Protein AF-Q9HJK4-F1 (afdb_monomer_lite)

Radius of gyration: 17.7 Å; chains: 1; bounding box: 44×24×44 Å

Structure (mmCIF, N/CA/C/O backbone):
data_AF-Q9HJK4-F1
#
_entry.id   AF-Q9HJK4-F1
#
loop_
_atom_site.group_PDB
_atom_site.id
_atom_site.type_symbol
_atom_site.label_atom_id
_atom_site.label_alt_id
_atom_site.label_comp_id
_atom_site.label_asym_id
_atom_site.label_entity_id
_atom_site.label_seq_id
_atom_site.pdbx_PDB_ins_code
_atom_site.Cartn_x
_atom_site.Cartn_y
_atom_site.Cartn_z
_atom_site.occupancy
_atom_site.B_iso_or_equiv
_atom_site.auth_seq_id
_atom_site.auth_comp_id
_atom_site.auth_asym_id
_atom_site.auth_atom_id
_atom_site.pdbx_PDB_model_num
ATOM 1 N N . MET A 1 1 ? -12.223 -6.099 22.824 1.00 65.00 1 MET A N 1
ATOM 2 C CA . MET A 1 1 ? -11.082 -6.137 21.881 1.00 65.00 1 MET A CA 1
ATOM 3 C C . MET A 1 1 ? -9.810 -6.455 22.658 1.00 65.00 1 MET A C 1
ATOM 5 O O . MET A 1 1 ? -9.568 -5.812 23.673 1.00 65.00 1 MET A O 1
ATOM 9 N N . ASN A 1 2 ? -9.036 -7.473 22.268 1.00 86.94 2 ASN A N 1
ATOM 10 C CA . ASN A 1 2 ? -7.802 -7.811 22.985 1.00 86.94 2 ASN A CA 1
ATOM 11 C C . ASN A 1 2 ? -6.732 -6.749 22.683 1.00 86.94 2 ASN A C 1
ATOM 13 O O . ASN A 1 2 ? -6.233 -6.670 21.562 1.00 86.94 2 ASN A O 1
ATOM 17 N N . LYS A 1 3 ? -6.394 -5.937 23.691 1.00 85.75 3 LYS A N 1
ATOM 18 C CA . LYS A 1 3 ? -5.442 -4.818 23.594 1.00 85.75 3 LYS A CA 1
ATOM 19 C C . LYS A 1 3 ? -4.074 -5.219 23.033 1.00 85.75 3 LYS A C 1
ATOM 21 O O . LYS A 1 3 ? -3.464 -4.436 22.315 1.00 85.75 3 LYS A O 1
ATOM 26 N N . TYR A 1 4 ? -3.627 -6.445 23.298 1.00 89.81 4 TYR A N 1
ATOM 27 C CA . TYR A 1 4 ? -2.350 -6.951 22.796 1.00 89.81 4 TYR A CA 1
ATOM 28 C C . TYR A 1 4 ? -2.410 -7.307 21.307 1.00 89.81 4 TYR A C 1
ATOM 30 O O . TYR A 1 4 ? -1.476 -7.009 20.571 1.00 89.81 4 TYR A O 1
ATOM 38 N N . LEU A 1 5 ? -3.532 -7.874 20.846 1.00 88.94 5 LEU A N 1
ATOM 39 C CA . LEU A 1 5 ? -3.746 -8.163 19.423 1.00 88.94 5 LEU A CA 1
ATOM 40 C C . LEU A 1 5 ? -3.923 -6.877 18.609 1.00 88.94 5 LEU A C 1
ATOM 42 O O . LEU A 1 5 ? -3.383 -6.768 17.513 1.00 88.94 5 LEU A O 1
ATOM 46 N N . ALA A 1 6 ? -4.625 -5.884 19.161 1.00 84.56 6 ALA A N 1
ATOM 47 C CA . ALA A 1 6 ? -4.778 -4.579 18.520 1.00 84.56 6 ALA A CA 1
ATOM 48 C C . ALA A 1 6 ? -3.428 -3.853 18.378 1.00 84.56 6 ALA A C 1
ATOM 50 O O . ALA A 1 6 ? -3.108 -3.354 17.303 1.00 84.56 6 ALA A O 1
ATOM 51 N N . LEU A 1 7 ? -2.603 -3.856 19.430 1.00 91.38 7 LEU A N 1
ATOM 52 C CA . LEU A 1 7 ? -1.252 -3.290 19.394 1.00 91.38 7 LEU A CA 1
ATOM 53 C C . LEU A 1 7 ? -0.369 -3.991 18.348 1.00 91.38 7 LEU A C 1
ATOM 55 O O . LEU A 1 7 ? 0.305 -3.323 17.568 1.00 91.38 7 LEU A O 1
ATOM 59 N N . ALA A 1 8 ? -0.408 -5.326 18.295 1.00 92.38 8 ALA A N 1
ATOM 60 C CA . ALA A 1 8 ? 0.341 -6.101 17.308 1.00 92.38 8 ALA A CA 1
ATOM 61 C C . ALA A 1 8 ? -0.075 -5.764 15.865 1.00 92.38 8 ALA A C 1
ATOM 63 O O . ALA A 1 8 ? 0.789 -5.581 15.008 1.00 92.38 8 ALA A O 1
ATOM 64 N N . ALA A 1 9 ? -1.378 -5.618 15.604 1.00 85.19 9 ALA A N 1
ATOM 65 C CA . ALA A 1 9 ? -1.897 -5.237 14.291 1.00 85.19 9 ALA A CA 1
ATOM 66 C C . ALA A 1 9 ? -1.454 -3.824 13.872 1.00 85.19 9 ALA A C 1
ATOM 68 O O . ALA A 1 9 ? -1.053 -3.622 12.727 1.00 85.19 9 ALA A O 1
ATOM 69 N N . VAL A 1 10 ? -1.462 -2.862 14.802 1.00 89.69 10 VAL A N 1
ATOM 70 C CA . VAL A 1 10 ? -0.988 -1.491 14.549 1.00 89.69 10 VAL A CA 1
ATOM 71 C C . VAL A 1 10 ? 0.502 -1.473 14.211 1.00 89.69 10 VAL A C 1
ATOM 73 O O . VAL A 1 10 ? 0.904 -0.839 13.238 1.00 89.69 10 VAL A O 1
ATOM 76 N N . ILE A 1 11 ? 1.327 -2.195 14.972 1.00 93.38 11 ILE A N 1
ATOM 77 C CA . ILE A 1 11 ? 2.770 -2.285 14.711 1.00 93.38 11 ILE A CA 1
ATOM 78 C C . ILE A 1 11 ? 3.031 -2.907 13.333 1.00 93.38 11 ILE A C 1
ATOM 80 O O . ILE A 1 11 ? 3.822 -2.369 12.559 1.00 93.38 11 ILE A O 1
ATOM 84 N N . LEU A 1 12 ? 2.335 -3.997 12.997 1.00 89.81 12 LEU A N 1
ATOM 85 C CA . LEU A 1 12 ? 2.437 -4.643 11.686 1.00 89.81 12 LEU A CA 1
ATOM 86 C C . LEU A 1 12 ? 2.041 -3.707 10.542 1.00 89.81 12 LEU A C 1
ATOM 88 O O . LEU A 1 12 ? 2.749 -3.654 9.539 1.00 89.81 12 LEU A O 1
ATOM 92 N N . PHE A 1 13 ? 0.960 -2.942 10.705 1.00 87.19 13 PHE A N 1
ATOM 93 C CA . PHE A 1 13 ? 0.537 -1.942 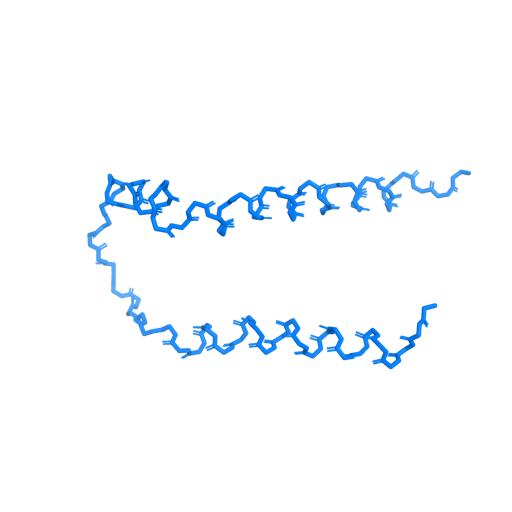9.727 1.00 87.19 13 PHE A CA 1
ATOM 94 C C . PHE A 1 13 ? 1.631 -0.897 9.483 1.00 87.19 13 PHE A C 1
ATOM 96 O O . PHE A 1 13 ? 2.012 -0.658 8.339 1.00 87.19 13 PHE A O 1
ATOM 103 N N . PHE A 1 14 ? 2.196 -0.318 10.546 1.00 90.00 14 PHE A N 1
ATOM 104 C CA . PHE A 1 14 ? 3.251 0.683 10.400 1.00 90.00 14 PHE A CA 1
ATOM 105 C C . PHE A 1 14 ? 4.518 0.116 9.761 1.00 90.00 14 PHE A C 1
ATOM 107 O O . PHE A 1 14 ? 5.095 0.779 8.907 1.00 90.00 14 PHE A O 1
ATOM 114 N N . ILE A 1 15 ? 4.936 -1.105 10.105 1.00 89.69 15 ILE A N 1
ATOM 115 C CA . ILE A 1 15 ? 6.094 -1.749 9.464 1.00 89.69 15 ILE A CA 1
ATOM 116 C C . ILE A 1 15 ? 5.827 -1.975 7.972 1.00 89.69 15 ILE A C 1
ATOM 118 O O . ILE A 1 15 ? 6.663 -1.622 7.141 1.00 89.69 15 ILE A O 1
ATOM 122 N N . ALA A 1 16 ? 4.653 -2.509 7.628 1.00 83.81 16 ALA A N 1
ATOM 123 C CA . ALA A 1 16 ? 4.271 -2.787 6.247 1.00 83.81 16 ALA A CA 1
ATOM 124 C C . ALA A 1 16 ? 4.168 -1.520 5.381 1.00 83.81 16 ALA A C 1
ATOM 126 O O . ALA A 1 16 ? 4.342 -1.609 4.171 1.00 83.81 16 ALA A O 1
ATOM 127 N N . VAL A 1 17 ? 3.912 -0.351 5.979 1.00 83.94 17 VAL A N 1
ATOM 128 C CA . VAL A 1 17 ? 3.803 0.930 5.262 1.00 83.94 17 VAL A CA 1
ATOM 129 C C . VAL A 1 17 ? 5.121 1.708 5.257 1.00 83.94 17 VAL A C 1
ATOM 131 O O . VAL A 1 17 ? 5.560 2.171 4.208 1.00 83.94 17 VAL A O 1
ATOM 134 N N . ILE A 1 18 ? 5.782 1.853 6.408 1.00 88.88 18 ILE A N 1
ATOM 135 C CA . ILE A 1 18 ? 6.978 2.698 6.552 1.00 88.88 18 ILE A CA 1
ATOM 136 C C . ILE A 1 18 ? 8.174 2.092 5.819 1.00 88.88 18 ILE A C 1
ATOM 138 O O . ILE A 1 18 ? 8.926 2.828 5.185 1.00 88.88 18 ILE A O 1
ATOM 142 N N . VAL A 1 19 ? 8.361 0.769 5.879 1.00 87.56 19 VAL A N 1
ATOM 143 C CA . VAL A 1 19 ? 9.528 0.129 5.256 1.00 87.56 19 VAL A CA 1
ATOM 144 C C . VAL A 1 19 ? 9.539 0.345 3.735 1.00 87.56 19 VAL A C 1
ATOM 146 O O . VAL A 1 19 ? 10.546 0.856 3.244 1.00 87.56 19 VAL A O 1
ATOM 149 N N . PRO A 1 20 ? 8.454 0.077 2.977 1.00 83.50 20 PRO A N 1
ATOM 150 C CA . PRO A 1 20 ? 8.414 0.393 1.548 1.00 83.50 20 PRO A CA 1
ATOM 151 C C . PRO A 1 20 ? 8.611 1.878 1.243 1.00 83.50 20 PRO A C 1
ATOM 153 O O . PRO A 1 20 ? 9.309 2.205 0.28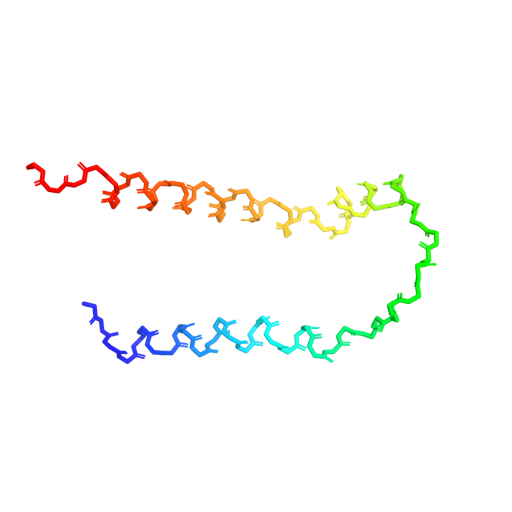8 1.00 83.50 20 PRO A O 1
ATOM 156 N N . VAL A 1 21 ? 8.048 2.775 2.061 1.00 81.00 21 VAL A N 1
ATOM 157 C CA . VAL A 1 21 ? 8.181 4.230 1.873 1.00 81.00 21 VAL A CA 1
ATOM 158 C C . VAL A 1 21 ? 9.633 4.684 2.031 1.00 81.00 21 VAL A C 1
ATOM 160 O O . VAL A 1 21 ? 10.123 5.438 1.198 1.00 81.00 21 VAL A O 1
ATOM 163 N N . LEU A 1 22 ? 10.344 4.205 3.057 1.00 85.50 22 LEU A N 1
ATOM 164 C CA . LEU A 1 22 ? 11.761 4.529 3.272 1.00 85.50 22 LEU A CA 1
ATOM 165 C C . LEU A 1 22 ? 12.680 3.891 2.223 1.00 85.50 22 LEU A C 1
ATOM 167 O O . LEU A 1 22 ? 13.734 4.439 1.913 1.00 85.50 22 LEU A O 1
ATOM 171 N N . MET A 1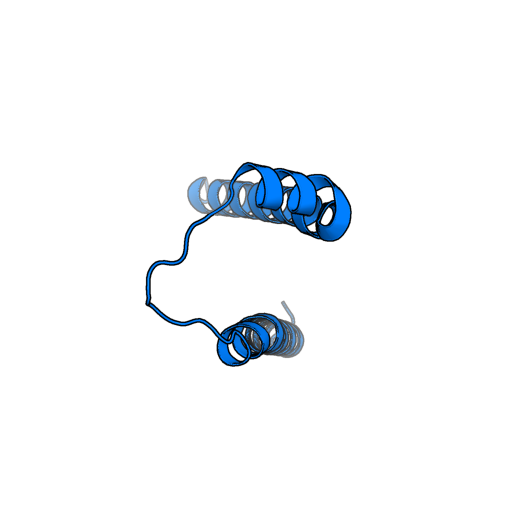 23 ? 12.293 2.733 1.686 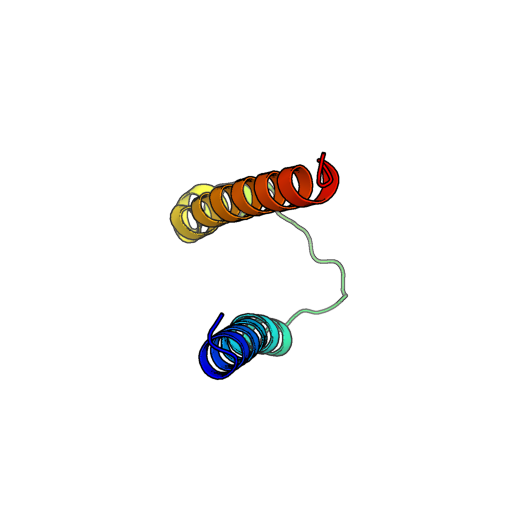1.00 85.50 23 MET A N 1
ATOM 172 C CA . MET A 1 23 ? 13.019 2.048 0.612 1.00 85.50 23 MET A CA 1
ATOM 173 C C . MET A 1 23 ? 12.733 2.655 -0.771 1.00 85.50 23 MET A C 1
ATOM 175 O O . MET A 1 23 ? 13.444 2.344 -1.731 1.00 85.50 23 MET A O 1
ATOM 179 N N . MET A 1 24 ? 11.708 3.505 -0.897 1.00 78.38 24 MET A N 1
ATOM 180 C CA . MET A 1 24 ? 11.324 4.112 -2.165 1.00 78.38 24 MET A CA 1
ATOM 181 C C . MET A 1 24 ? 12.395 5.117 -2.596 1.00 78.38 24 MET A C 1
ATOM 183 O O . MET A 1 24 ? 12.471 6.249 -2.122 1.00 78.38 24 MET A O 1
ATOM 187 N N . SER A 1 25 ? 13.248 4.6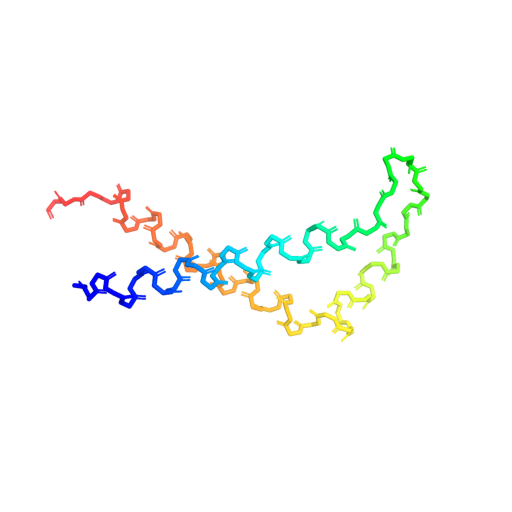86 -3.519 1.00 70.62 25 SER A N 1
ATOM 188 C CA . SER A 1 25 ? 14.290 5.510 -4.124 1.00 70.62 25 SER A CA 1
ATOM 189 C C . SER A 1 25 ? 13.644 6.423 -5.168 1.00 70.62 25 SER A C 1
ATOM 191 O O . SER A 1 25 ? 13.551 6.095 -6.346 1.00 70.62 25 SER A O 1
ATOM 193 N N . GLY A 1 26 ? 13.126 7.562 -4.712 1.00 67.00 26 GLY A N 1
ATOM 194 C CA . GLY A 1 26 ? 12.548 8.602 -5.559 1.00 67.00 26 GLY A CA 1
ATOM 195 C C . GLY A 1 26 ? 13.412 9.858 -5.567 1.00 67.00 26 GLY A C 1
ATOM 196 O O . GLY A 1 26 ? 13.956 10.259 -4.541 1.00 67.00 26 GLY A O 1
ATOM 197 N N . THR A 1 27 ? 13.511 10.515 -6.719 1.00 71.00 27 THR A N 1
ATOM 198 C CA . THR A 1 27 ? 13.974 11.908 -6.784 1.00 71.00 27 THR A CA 1
ATOM 199 C C . THR A 1 27 ? 12.745 12.806 -6.896 1.00 71.00 27 THR A C 1
ATOM 201 O O . THR A 1 27 ? 11.804 12.453 -7.602 1.00 71.00 27 THR A O 1
ATOM 204 N N . PHE A 1 28 ? 12.745 13.980 -6.260 1.00 70.62 28 PHE A N 1
ATOM 205 C CA . PHE A 1 28 ? 11.695 14.993 -6.474 1.00 70.62 28 PHE A CA 1
ATOM 206 C C . PHE A 1 28 ? 11.852 15.738 -7.810 1.00 70.62 28 PHE A C 1
ATOM 208 O O . PHE A 1 28 ? 11.190 16.746 -8.046 1.00 70.62 28 PHE A O 1
ATOM 215 N N . ILE A 1 29 ? 12.749 15.265 -8.678 1.00 82.06 29 ILE A N 1
ATOM 216 C CA . ILE A 1 29 ? 12.932 15.792 -10.022 1.00 82.06 29 ILE A CA 1
ATOM 217 C C . ILE A 1 29 ? 11.779 15.230 -10.861 1.00 82.06 29 ILE A C 1
ATOM 219 O O . ILE A 1 29 ? 11.658 14.007 -10.962 1.00 82.06 29 ILE A O 1
ATOM 223 N N . PRO A 1 30 ? 10.916 16.078 -11.448 1.00 75.25 30 PRO A N 1
ATOM 224 C CA . PRO A 1 30 ? 9.827 15.604 -12.287 1.00 75.25 30 PRO A CA 1
ATOM 225 C C . PRO A 1 30 ? 10.386 14.787 -13.455 1.00 75.25 30 PRO A C 1
ATOM 227 O O . PRO A 1 30 ? 11.100 15.312 -14.308 1.00 75.25 30 PRO A O 1
ATOM 230 N N . VAL A 1 31 ? 10.072 13.495 -13.485 1.00 79.12 31 VAL A N 1
ATOM 231 C CA . VAL A 1 31 ? 10.366 12.611 -14.617 1.00 79.12 31 VAL A CA 1
ATOM 232 C C . VAL A 1 31 ? 9.139 12.509 -15.515 1.00 79.12 31 VAL A C 1
ATOM 234 O O . VAL A 1 31 ? 8.007 12.670 -15.056 1.00 79.12 31 VAL A O 1
ATOM 237 N N . SER A 1 32 ? 9.348 12.236 -16.805 1.00 85.00 32 SER A N 1
ATOM 238 C CA . SER A 1 32 ? 8.238 12.000 -17.730 1.00 85.00 32 SER A CA 1
ATOM 239 C C . SER A 1 32 ? 7.409 10.808 -17.251 1.00 85.00 32 SER A C 1
ATOM 241 O O . SER A 1 32 ? 7.923 9.692 -17.165 1.00 85.00 32 SER A O 1
ATOM 243 N N . GLN A 1 33 ? 6.131 11.034 -16.961 1.00 81.75 33 GLN A N 1
ATOM 244 C CA . GLN A 1 33 ? 5.208 9.963 -16.610 1.00 81.75 33 GLN A CA 1
ATOM 245 C C . GLN A 1 33 ? 4.553 9.402 -17.868 1.00 81.75 33 GLN A C 1
ATOM 247 O O . GLN A 1 33 ? 4.033 10.148 -18.697 1.00 81.75 33 GLN A O 1
ATOM 252 N N . ASN A 1 34 ? 4.557 8.077 -17.999 1.00 90.06 34 ASN A N 1
ATOM 253 C CA . ASN A 1 34 ? 3.863 7.385 -19.074 1.00 90.06 34 ASN A CA 1
ATOM 254 C C . ASN A 1 34 ? 2.597 6.734 -18.512 1.00 90.06 34 ASN A C 1
ATOM 256 O O . ASN A 1 34 ? 2.637 5.642 -17.950 1.00 90.06 34 ASN A O 1
ATOM 260 N N . ILE A 1 35 ? 1.468 7.424 -18.666 1.00 90.94 35 ILE A N 1
ATOM 261 C CA . ILE A 1 35 ? 0.166 6.976 -18.151 1.00 90.94 35 ILE A CA 1
ATOM 262 C C . ILE A 1 35 ? -0.237 5.629 -18.768 1.00 90.94 35 ILE A C 1
ATOM 264 O O . ILE A 1 35 ? -0.792 4.783 -18.074 1.00 90.94 35 ILE A O 1
ATOM 268 N N . THR A 1 36 ? 0.090 5.397 -20.042 1.00 93.69 36 THR A N 1
ATOM 269 C CA . THR A 1 36 ? -0.192 4.126 -20.725 1.00 93.69 36 THR A CA 1
ATOM 270 C C . THR A 1 36 ? 0.566 2.968 -20.081 1.00 93.69 36 THR A C 1
ATOM 272 O O . THR A 1 36 ? -0.009 1.903 -19.870 1.00 93.69 36 THR A O 1
ATOM 275 N N . PHE A 1 37 ? 1.836 3.185 -19.731 1.00 91.75 37 PHE A N 1
ATOM 276 C CA . PHE A 1 37 ? 2.657 2.187 -19.045 1.00 91.75 37 PHE A CA 1
ATOM 277 C C . PHE A 1 37 ? 2.101 1.860 -17.653 1.00 91.75 37 PHE A C 1
ATOM 279 O O . PHE A 1 37 ? 1.876 0.696 -17.343 1.00 91.75 37 PHE A O 1
ATOM 286 N N . TYR A 1 38 ? 1.772 2.877 -16.850 1.00 89.50 38 TYR A N 1
ATOM 287 C CA . TYR A 1 38 ? 1.173 2.650 -15.531 1.00 89.50 38 TYR A CA 1
ATOM 288 C C . TYR A 1 38 ? -0.195 1.968 -15.608 1.00 89.50 38 TYR A C 1
ATOM 290 O O . TYR A 1 38 ? -0.483 1.089 -14.802 1.00 89.50 38 TYR A O 1
ATOM 298 N N . GLY A 1 39 ? -1.026 2.331 -16.588 1.00 89.75 39 GLY A N 1
ATOM 299 C CA . GLY A 1 39 ? -2.301 1.659 -16.826 1.00 89.75 39 GLY A CA 1
ATOM 300 C C . GLY A 1 39 ? -2.116 0.172 -17.129 1.00 89.75 39 GLY A C 1
ATOM 301 O O . GLY A 1 39 ? -2.823 -0.658 -16.567 1.00 89.75 39 GLY A O 1
ATOM 302 N N . TYR A 1 40 ? -1.131 -0.177 -17.958 1.00 95.19 40 TYR A N 1
ATOM 303 C CA . TYR A 1 40 ? -0.800 -1.573 -18.241 1.00 95.19 40 TYR A CA 1
ATOM 304 C C . TYR A 1 40 ? -0.332 -2.326 -16.987 1.00 95.19 40 TYR A C 1
ATOM 306 O O . TYR A 1 40 ? -0.846 -3.406 -16.697 1.00 95.19 40 TYR A O 1
ATOM 314 N N . ASP A 1 41 ? 0.588 -1.749 -16.213 1.00 94.00 41 ASP A N 1
ATOM 315 C CA . ASP A 1 41 ? 1.135 -2.393 -15.014 1.00 94.00 41 ASP A CA 1
ATOM 316 C C . ASP A 1 41 ? 0.076 -2.614 -13.927 1.00 94.00 41 ASP A C 1
ATOM 318 O O . ASP A 1 41 ? 0.077 -3.665 -13.281 1.00 94.00 41 ASP A O 1
ATOM 322 N N . ILE A 1 42 ? -0.860 -1.672 -13.752 1.00 92.06 42 ILE A N 1
ATOM 323 C CA . ILE A 1 42 ? -1.976 -1.797 -12.800 1.00 92.06 42 ILE A CA 1
ATOM 324 C C . ILE A 1 42 ? -2.831 -3.028 -13.114 1.00 92.06 42 ILE A C 1
ATOM 326 O O . ILE A 1 42 ? -3.148 -3.795 -12.208 1.00 92.06 42 ILE A O 1
ATOM 330 N N . PHE A 1 43 ? -3.173 -3.245 -14.385 1.00 92.25 43 PHE A N 1
ATOM 331 C CA . PHE A 1 43 ? -4.055 -4.344 -14.793 1.00 92.25 43 PHE A CA 1
ATOM 332 C C . PHE A 1 43 ? -3.324 -5.650 -15.124 1.00 92.25 43 PHE A C 1
ATOM 334 O O . PHE A 1 43 ? -3.980 -6.668 -15.335 1.00 92.25 43 PHE A O 1
ATOM 341 N N . ASN A 1 44 ? -1.990 -5.648 -15.151 1.00 93.12 44 ASN A N 1
ATOM 342 C CA . ASN A 1 44 ? -1.190 -6.844 -15.401 1.00 93.12 44 ASN A CA 1
ATOM 343 C C . ASN A 1 44 ? -0.447 -7.305 -14.139 1.00 93.12 44 ASN A C 1
ATOM 345 O O . ASN A 1 44 ? -0.821 -8.298 -13.519 1.00 93.12 44 ASN A O 1
ATOM 349 N N . GLN A 1 45 ? 0.579 -6.562 -13.720 1.00 92.81 45 GLN A N 1
ATOM 350 C CA . GLN A 1 45 ? 1.435 -6.950 -12.598 1.00 92.81 45 GLN A CA 1
ATOM 351 C C . GLN A 1 45 ? 0.771 -6.704 -11.237 1.00 92.81 45 GLN A C 1
ATOM 353 O O . GLN A 1 45 ? 0.969 -7.481 -10.301 1.00 92.81 45 GLN A O 1
ATOM 358 N N . TYR A 1 46 ? -0.018 -5.636 -11.113 1.00 91.00 46 TYR A N 1
ATOM 359 C CA . TYR A 1 46 ? -0.591 -5.191 -9.842 1.00 91.00 46 TYR A CA 1
ATOM 360 C C . TYR A 1 46 ? -2.098 -5.425 -9.724 1.00 91.00 46 TYR A C 1
ATOM 362 O O . TYR A 1 46 ? -2.732 -4.836 -8.850 1.00 91.00 46 TYR A O 1
ATOM 370 N N . VAL A 1 47 ? -2.662 -6.334 -10.526 1.00 91.75 47 VAL A N 1
ATOM 371 C CA . VAL A 1 47 ? -4.109 -6.596 -10.536 1.00 91.75 47 VAL A CA 1
ATOM 372 C C . VAL A 1 47 ? -4.628 -7.003 -9.153 1.00 91.75 47 VAL A C 1
ATOM 374 O O . VAL A 1 47 ? -5.605 -6.448 -8.668 1.00 91.75 47 VAL A O 1
ATOM 377 N N . VAL A 1 48 ? -3.925 -7.898 -8.450 1.00 89.38 48 VAL A N 1
ATOM 378 C CA . VAL A 1 48 ? -4.342 -8.349 -7.112 1.00 89.38 48 VAL A CA 1
ATOM 379 C C . VAL A 1 48 ? -4.262 -7.215 -6.076 1.00 89.38 48 VAL A C 1
ATOM 381 O O . VAL A 1 48 ? -5.264 -6.968 -5.405 1.00 89.38 48 VAL A O 1
ATOM 384 N N . PRO A 1 49 ? -3.137 -6.481 -5.935 1.00 87.06 49 PRO A N 1
ATOM 385 C CA . PRO A 1 49 ? -3.093 -5.283 -5.096 1.00 87.06 49 PRO A CA 1
ATOM 386 C C . PRO A 1 49 ? -4.178 -4.249 -5.425 1.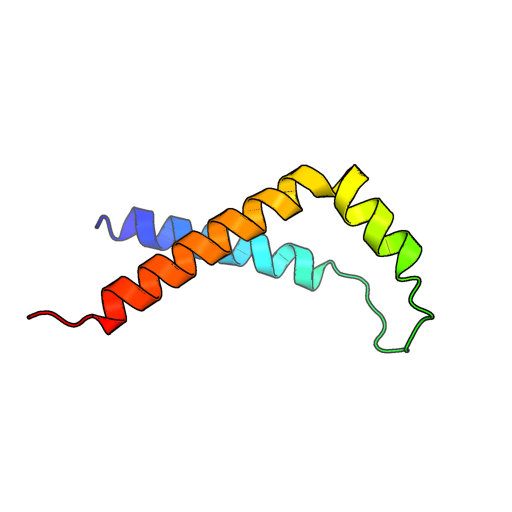00 87.06 49 PRO A C 1
ATOM 388 O O . PRO A 1 49 ? -4.774 -3.689 -4.507 1.00 87.06 49 PRO A O 1
ATOM 391 N N . PHE A 1 50 ? -4.453 -4.011 -6.709 1.00 89.88 50 PHE A N 1
ATOM 392 C CA . PHE A 1 50 ? -5.473 -3.066 -7.161 1.00 89.88 50 PHE A CA 1
ATOM 393 C C . PHE A 1 50 ? -6.877 -3.474 -6.694 1.00 89.88 50 PHE A C 1
ATOM 395 O O . PHE A 1 50 ? -7.598 -2.660 -6.115 1.00 89.88 50 PHE A O 1
ATOM 402 N N . GLU A 1 51 ? -7.234 -4.750 -6.839 1.00 89.00 51 GLU A N 1
ATOM 403 C CA . GLU A 1 51 ? -8.514 -5.274 -6.356 1.00 89.00 51 GLU A CA 1
ATOM 404 C C . GLU A 1 51 ? -8.638 -5.170 -4.828 1.00 89.00 51 GLU A C 1
ATOM 406 O O . GLU A 1 51 ? -9.682 -4.770 -4.308 1.00 89.00 51 GLU A O 1
ATOM 411 N N . LEU A 1 52 ? -7.564 -5.443 -4.083 1.00 89.50 52 LEU A N 1
ATOM 412 C CA . LEU A 1 52 ? -7.565 -5.313 -2.622 1.00 89.50 52 LEU A CA 1
ATOM 413 C C . LEU A 1 52 ? -7.777 -3.864 -2.162 1.00 89.50 52 LEU A C 1
ATOM 415 O O . LEU A 1 52 ? -8.459 -3.643 -1.159 1.00 89.50 52 LEU A O 1
ATOM 419 N N . ILE A 1 53 ? -7.255 -2.877 -2.898 1.00 90.38 53 ILE A N 1
ATOM 420 C CA . ILE A 1 53 ? -7.503 -1.456 -2.613 1.00 90.38 53 ILE A CA 1
ATOM 421 C C . ILE A 1 53 ? -9.004 -1.152 -2.673 1.00 90.38 53 ILE A C 1
ATOM 423 O O . ILE A 1 53 ? -9.508 -0.445 -1.800 1.00 90.38 53 ILE A O 1
ATOM 427 N N . SER A 1 54 ? -9.742 -1.721 -3.632 1.00 90.50 54 SER A N 1
ATOM 428 C CA . SER A 1 54 ? -11.193 -1.511 -3.726 1.00 90.50 54 SER A CA 1
ATOM 429 C C . SER A 1 54 ? -11.931 -2.005 -2.473 1.00 90.50 54 SER A C 1
ATOM 431 O O . SER A 1 54 ? -12.762 -1.286 -1.917 1.00 90.50 54 SER A O 1
ATOM 433 N N . VAL A 1 55 ? -11.556 -3.178 -1.952 1.00 91.50 55 VAL A N 1
ATOM 434 C CA . VAL A 1 55 ? -12.134 -3.762 -0.731 1.00 91.50 55 VAL A CA 1
ATOM 435 C C . VAL A 1 55 ? -11.807 -2.912 0.493 1.00 91.50 55 VAL A C 1
ATOM 437 O O . VAL A 1 55 ? -12.684 -2.665 1.322 1.00 91.50 55 VAL A O 1
ATOM 440 N N . VAL A 1 56 ? -10.567 -2.424 0.598 1.00 91.88 56 VAL A N 1
ATOM 441 C CA . VAL A 1 56 ? -10.150 -1.520 1.680 1.00 91.88 56 VAL A CA 1
ATOM 442 C C . VAL A 1 56 ? -10.962 -0.227 1.645 1.00 91.88 56 VAL A C 1
ATOM 444 O O . VAL A 1 56 ? -11.442 0.210 2.689 1.00 91.88 56 VAL A O 1
ATOM 447 N N . ILE A 1 57 ? -11.173 0.359 0.463 1.00 93.12 57 ILE A N 1
ATOM 448 C CA . ILE A 1 57 ? -11.975 1.578 0.302 1.00 93.12 57 ILE A CA 1
ATOM 449 C C . ILE A 1 57 ? -13.429 1.322 0.700 1.00 93.12 57 ILE A C 1
ATOM 451 O O . ILE A 1 57 ? -13.988 2.094 1.475 1.00 93.12 57 ILE A O 1
ATOM 455 N N . VAL A 1 58 ? -14.037 0.229 0.232 1.00 96.31 58 VAL A N 1
ATOM 456 C CA . VAL A 1 58 ? -15.412 -0.135 0.606 1.00 96.31 58 VAL A CA 1
ATOM 457 C C . VAL A 1 58 ? -15.528 -0.322 2.119 1.00 96.31 58 VAL A C 1
ATOM 459 O O . VAL A 1 58 ? -16.420 0.252 2.741 1.00 96.31 58 VAL A O 1
ATOM 462 N N . GLY A 1 59 ? -14.603 -1.061 2.734 1.00 94.75 59 GLY A N 1
ATOM 463 C CA . GLY A 1 59 ? -14.562 -1.246 4.184 1.00 94.75 59 GLY A CA 1
ATOM 464 C C . GLY A 1 59 ? -14.401 0.072 4.946 1.00 94.75 59 GLY A C 1
ATOM 465 O O . GLY A 1 59 ? -15.083 0.288 5.947 1.00 94.75 59 GLY A O 1
ATOM 466 N N . ALA A 1 60 ? -13.560 0.982 4.450 1.00 92.44 60 ALA A N 1
ATOM 467 C CA . ALA A 1 60 ? -13.370 2.303 5.040 1.00 92.44 60 ALA A CA 1
ATOM 468 C C . ALA A 1 60 ? -14.645 3.153 4.956 1.00 92.44 60 ALA A C 1
ATOM 470 O O . ALA A 1 60 ? -15.041 3.750 5.954 1.00 92.44 60 ALA A O 1
ATOM 471 N N . VAL A 1 61 ? -15.328 3.165 3.806 1.00 94.88 61 VAL A N 1
ATOM 472 C CA . VAL A 1 61 ? -16.604 3.876 3.628 1.00 94.88 61 VAL A CA 1
ATOM 473 C C . VAL A 1 61 ? -17.671 3.314 4.561 1.00 94.88 61 VAL A C 1
ATOM 475 O O . VAL A 1 61 ? -18.349 4.086 5.233 1.00 94.88 61 VAL A O 1
ATOM 478 N N . LEU A 1 62 ? -17.795 1.989 4.665 1.00 94.75 62 LEU A N 1
ATOM 479 C CA . LEU A 1 62 ? -18.721 1.351 5.603 1.00 94.75 62 LEU A CA 1
ATOM 480 C C . LEU A 1 62 ? -18.404 1.719 7.056 1.00 94.75 62 LEU A C 1
ATOM 482 O O . LEU A 1 62 ? -19.318 2.028 7.816 1.00 94.75 62 LEU A O 1
ATOM 486 N N . GLY A 1 63 ? -17.125 1.734 7.432 1.00 91.12 63 GLY A N 1
ATOM 487 C CA . GLY A 1 63 ? -16.683 2.157 8.760 1.00 91.12 63 GLY A CA 1
ATOM 488 C C . GLY A 1 63 ? -17.034 3.615 9.055 1.00 91.12 63 GLY A C 1
ATOM 489 O O . GLY A 1 63 ? -17.589 3.908 10.111 1.00 91.12 63 GLY A O 1
ATOM 490 N N . VAL A 1 64 ? -16.781 4.523 8.108 1.00 93.75 64 VAL A N 1
ATOM 491 C CA . VAL A 1 64 ? -17.148 5.942 8.233 1.00 93.75 64 VAL A CA 1
ATOM 492 C C . VAL A 1 64 ? -18.660 6.103 8.340 1.00 93.75 64 VAL A C 1
ATOM 494 O O . VAL A 1 64 ? -19.119 6.806 9.229 1.00 93.75 64 VAL A O 1
ATOM 497 N N . MET A 1 65 ? -19.436 5.426 7.492 1.00 92.19 65 MET A N 1
ATOM 498 C CA . MET A 1 65 ? -20.901 5.453 7.528 1.00 92.19 65 MET A CA 1
ATOM 499 C C . MET A 1 65 ? -21.444 4.935 8.860 1.00 92.19 65 MET A C 1
ATOM 501 O O . MET A 1 65 ? -22.357 5.532 9.417 1.00 92.19 65 MET A O 1
ATOM 505 N N . TYR A 1 66 ? -20.873 3.851 9.388 1.00 91.69 66 TYR A N 1
ATOM 506 C CA . TYR A 1 66 ? -21.247 3.296 10.686 1.00 91.69 66 TYR A CA 1
ATOM 507 C C . TYR A 1 66 ? -20.974 4.283 11.826 1.00 91.69 66 TYR A C 1
ATOM 509 O O . TYR A 1 66 ? -21.853 4.529 12.643 1.00 91.69 66 TYR A O 1
ATOM 517 N N . VAL A 1 67 ? -19.785 4.893 11.854 1.00 89.81 67 VAL A N 1
ATOM 518 C CA . VAL A 1 67 ? -19.419 5.892 12.873 1.00 89.81 67 VAL A CA 1
ATOM 519 C C . VAL A 1 67 ? -20.262 7.163 12.739 1.00 89.81 67 VAL A C 1
ATOM 521 O O . VAL A 1 67 ? -20.697 7.723 13.740 1.00 89.81 67 VAL A O 1
ATOM 524 N N . ALA A 1 68 ? -20.508 7.617 11.509 1.00 88.69 68 ALA A N 1
ATOM 525 C CA . ALA A 1 68 ? -21.259 8.836 11.223 1.00 88.69 68 ALA A CA 1
ATOM 526 C C . ALA A 1 68 ? -22.763 8.690 11.468 1.00 88.69 68 ALA A C 1
ATOM 528 O O . ALA A 1 68 ? -23.423 9.693 11.726 1.00 88.69 68 ALA A O 1
ATOM 529 N N . LYS A 1 69 ? -23.302 7.466 11.395 1.00 82.19 69 LYS A N 1
ATOM 530 C CA . LYS A 1 69 ? -24.713 7.191 11.677 1.00 82.19 69 LYS A CA 1
ATOM 531 C C . LYS A 1 69 ? -25.102 7.638 13.090 1.00 82.19 69 LYS A C 1
ATOM 533 O O . LYS A 1 69 ? -26.237 8.060 13.264 1.00 82.19 69 LYS A O 1
ATOM 538 N N . GLY A 1 70 ? -24.155 7.623 14.035 1.00 68.62 70 GLY A N 1
ATOM 539 C CA . GLY A 1 70 ? -24.412 7.938 15.437 1.00 68.62 70 GLY A CA 1
ATOM 540 C C . GLY A 1 70 ? -25.325 6.895 16.085 1.00 68.62 70 GLY A C 1
ATOM 541 O O . GLY A 1 70 ? -26.151 6.270 15.420 1.00 68.62 70 GLY A O 1
ATOM 542 N N . ASP A 1 71 ? -25.147 6.673 17.384 1.00 65.44 71 ASP A N 1
ATOM 543 C CA . ASP A 1 71 ? -26.082 5.859 18.159 1.00 65.44 71 ASP A CA 1
ATOM 544 C C . ASP A 1 71 ? -27.381 6.668 18.338 1.00 65.44 71 ASP A C 1
ATOM 546 O O . ASP A 1 71 ? -27.480 7.505 19.238 1.00 65.44 71 ASP A O 1
ATOM 550 N N . GLU A 1 72 ? -28.353 6.460 17.449 1.00 55.91 72 GLU A N 1
ATOM 551 C CA . GLU A 1 72 ? -29.761 6.452 17.873 1.00 55.91 72 GLU A CA 1
ATOM 552 C C . GLU A 1 72 ? -30.078 5.112 18.543 1.00 55.91 72 GLU A C 1
ATOM 554 O O . GLU A 1 72 ? -29.760 4.057 17.938 1.00 55.91 72 GLU A O 1
#

pLDDT: mean 86.57, std 8.28, range [55.91, 96.31]

Organism: Thermoplasma acidophilum (strain ATCC 25905 / DSM 1728 / JCM 9062 / NBRC 15155 / AMRC-C165) (NCBI:txid273075)

Sequence (72 aa):
MNKYLALAAVILFFIAVIVPVLMMSGTFIPVSQNITFYGYDIFNQYVVPFELISVVIVGAVLGVMYVAKGDE

Secondary structure (DSSP, 8-state):
--HHHHHHHHHHHHHHHHHHHHH----SS-PPP-HHHHHHHHHHTSHHHHHHHHHHHHHHHHHHHHHHH---

Foldseek 3Di:
DPPVVVVVVVVVVCCVPVVVVVVPPDDPPDDDDDPVVVVVCCVPVVVPVNVVVVVVVVVVVVVCCVVVVDDD

InterPro domains:
  IPR042106 NADH-ubiquinone/plastoquinone oxidoreductase chain 6, subunit NuoJ [G3DSA:1.20.120.1200] (1-69)